Protein AF-A0A0N1M9J7-F1 (afdb_monomer)

Solvent-accessible surface area (backbone atoms only — not comparable to full-atom values): 5120 Å² total; per-residue (Å²): 127,44,72,40,69,22,83,87,56,71,46,56,10,43,72,40,79,39,69,20,83,89,39,72,47,66,16,27,26,75,53,90,91,42,64,82,38,56,15,88,85,38,69,45,66,20,36,38,83,34,70,48,27,84,89,36,72,38,67,11,41,32,79,53,55,98,68,86,72,82,72,79,76,80,80,83,82,77,88,80,81,90,127

Structure (mmCIF, N/CA/C/O backbone):
data_AF-A0A0N1M9J7-F1
#
_entry.id   AF-A0A0N1M9J7-F1
#
loop_
_atom_site.group_PDB
_atom_site.id
_atom_site.type_symbol
_atom_site.label_atom_id
_atom_site.label_alt_id
_atom_site.label_comp_id
_atom_site.label_asym_id
_atom_site.label_entity_id
_atom_site.label_seq_id
_atom_site.pdbx_PDB_ins_code
_atom_site.Cartn_x
_atom_site.Cartn_y
_atom_site.Cartn_z
_atom_site.occupancy
_atom_site.B_iso_or_equiv
_atom_site.auth_seq_id
_atom_site.auth_comp_id
_atom_site.auth_asym_id
_atom_site.auth_atom_id
_atom_site.pdbx_PDB_model_num
ATOM 1 N N . MET A 1 1 ? -22.06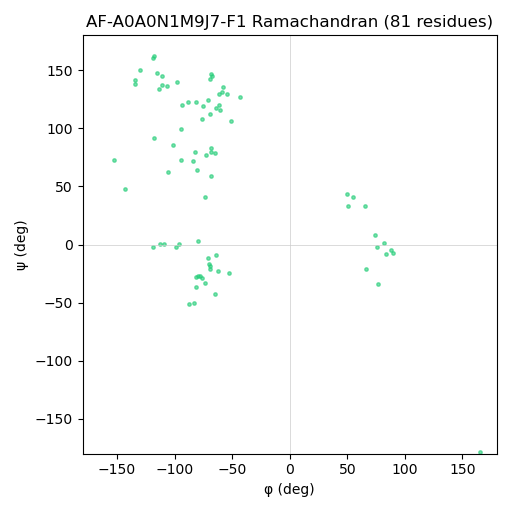1 -5.679 12.738 1.00 62.34 1 MET A N 1
ATOM 2 C CA . MET A 1 1 ? -21.306 -4.454 12.427 1.00 62.34 1 MET A CA 1
ATOM 3 C C . MET A 1 1 ? -20.718 -3.869 13.699 1.00 62.34 1 MET A C 1
ATOM 5 O O . MET A 1 1 ? -21.157 -2.833 14.199 1.00 62.34 1 MET A O 1
ATOM 9 N N . THR A 1 2 ? -19.752 -4.588 14.265 1.00 79.88 2 THR A N 1
ATOM 10 C CA . THR A 1 2 ? -18.827 -4.014 15.246 1.00 79.88 2 THR A CA 1
ATOM 11 C C . THR A 1 2 ? -17.622 -3.576 14.427 1.00 79.88 2 THR A C 1
ATOM 13 O O . THR A 1 2 ? -17.037 -4.415 13.758 1.00 79.88 2 THR A O 1
ATOM 16 N N . THR A 1 3 ? -17.260 -2.296 14.419 1.00 83.69 3 THR A N 1
ATOM 17 C CA . THR A 1 3 ? -16.063 -1.827 13.705 1.00 83.69 3 THR A CA 1
ATOM 18 C C . THR A 1 3 ? -14.898 -1.686 14.681 1.00 83.69 3 THR A C 1
ATOM 20 O O . THR A 1 3 ? -15.068 -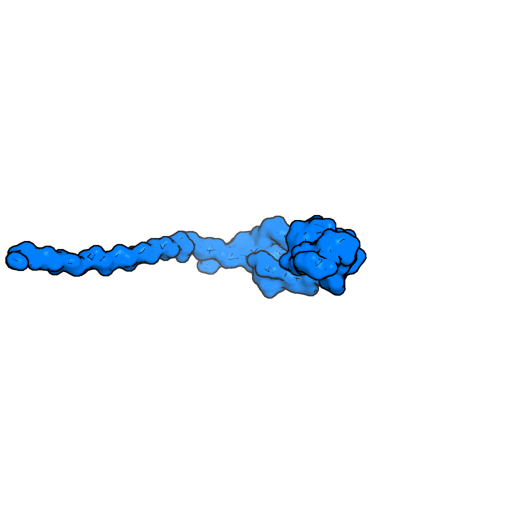1.262 15.826 1.00 83.69 3 THR A O 1
ATOM 23 N N . ALA A 1 4 ? -13.703 -2.085 14.251 1.00 88.94 4 ALA A N 1
ATOM 24 C CA . ALA A 1 4 ? -12.460 -1.892 14.985 1.00 88.94 4 ALA A CA 1
ATOM 25 C C . ALA A 1 4 ? -11.582 -0.876 14.255 1.00 88.94 4 ALA A C 1
ATOM 27 O O . ALA A 1 4 ? -11.528 -0.840 13.027 1.00 88.94 4 ALA A O 1
ATOM 28 N N . ILE A 1 5 ? -10.848 -0.061 15.015 1.00 90.44 5 ILE A N 1
ATOM 29 C CA . ILE A 1 5 ? -9.893 0.890 14.441 1.00 90.44 5 ILE A CA 1
ATOM 30 C C . ILE A 1 5 ? -8.826 0.103 13.675 1.00 90.44 5 ILE A C 1
ATOM 32 O O . ILE A 1 5 ? -8.231 -0.834 14.210 1.00 90.44 5 ILE A O 1
ATOM 36 N N . CYS A 1 6 ? -8.563 0.495 12.428 1.00 89.88 6 CYS A N 1
ATOM 37 C CA . CYS A 1 6 ? -7.547 -0.155 11.614 1.00 89.88 6 CYS A CA 1
ATOM 38 C C . CYS A 1 6 ? -6.172 -0.009 12.281 1.00 89.88 6 CYS A C 1
ATOM 40 O O . CYS A 1 6 ? -5.686 1.105 12.477 1.00 89.88 6 CYS A O 1
ATOM 42 N N . ASN A 1 7 ? -5.526 -1.132 12.607 1.00 88.69 7 ASN A N 1
ATOM 43 C CA . ASN A 1 7 ? -4.220 -1.144 13.276 1.00 88.69 7 ASN A CA 1
ATOM 44 C C . ASN A 1 7 ? -3.068 -0.670 12.379 1.00 88.69 7 ASN A C 1
ATOM 46 O O . ASN A 1 7 ? -2.010 -0.332 12.892 1.00 88.69 7 ASN A O 1
ATOM 50 N N . VAL A 1 8 ? -3.271 -0.642 11.058 1.00 86.88 8 VAL A N 1
ATOM 51 C CA . VAL A 1 8 ? -2.247 -0.239 10.083 1.00 86.88 8 VAL A CA 1
ATOM 52 C C . VAL A 1 8 ? -2.197 1.282 9.951 1.00 86.88 8 VAL A C 1
ATOM 54 O O 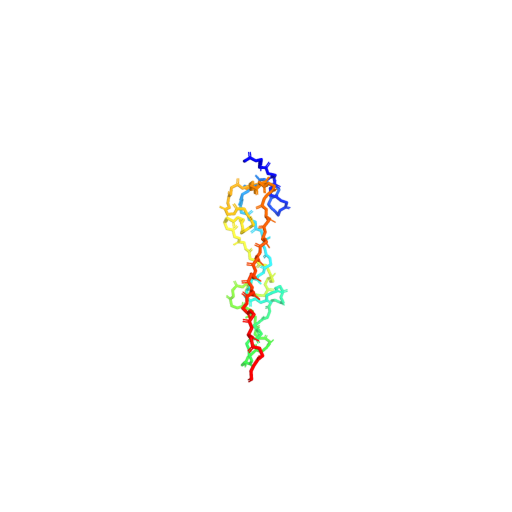. VAL A 1 8 ? -1.140 1.886 10.088 1.00 86.88 8 VAL A O 1
ATOM 57 N N . CYS A 1 9 ? -3.346 1.927 9.735 1.00 89.56 9 CYS A N 1
ATOM 58 C CA . CYS A 1 9 ? -3.416 3.387 9.627 1.00 89.56 9 CYS A CA 1
ATOM 59 C C . CYS A 1 9 ? -3.794 4.085 10.941 1.00 89.56 9 CYS A C 1
ATOM 61 O O . CYS A 1 9 ? -3.945 5.306 10.956 1.00 89.56 9 CYS A O 1
ATOM 63 N N . HIS A 1 10 ? -4.014 3.334 12.023 1.00 88.56 10 HIS A N 1
ATOM 64 C CA . HIS A 1 10 ? -4.455 3.838 13.328 1.00 88.56 10 HIS A CA 1
ATOM 65 C C . HIS A 1 10 ? -5.674 4.774 13.246 1.00 88.56 10 HIS A C 1
ATOM 67 O O . HIS A 1 10 ? -5.698 5.832 13.873 1.00 88.56 10 HIS A O 1
ATOM 73 N N . GLY A 1 11 ? -6.674 4.419 12.433 1.00 88.75 11 GLY A N 1
ATOM 74 C CA . GLY A 1 11 ? -7.883 5.239 12.274 1.00 88.75 11 GLY A CA 1
ATOM 75 C C . GLY A 1 11 ? -7.769 6.413 11.302 1.00 88.75 11 GLY A C 1
ATOM 76 O O . GLY A 1 11 ? -8.733 7.152 11.150 1.00 88.75 11 GLY A O 1
ATOM 77 N N . ARG A 1 12 ? -6.621 6.612 10.638 1.00 89.31 12 ARG A N 1
ATOM 78 C CA . ARG A 1 12 ? -6.461 7.714 9.672 1.00 89.31 12 ARG A CA 1
ATOM 79 C C . ARG A 1 12 ? -7.195 7.499 8.352 1.00 89.31 12 ARG A C 1
ATOM 81 O O . ARG A 1 12 ? -7.580 8.478 7.730 1.00 89.31 12 ARG A O 1
ATOM 88 N N . GLY A 1 13 ? -7.314 6.256 7.888 1.00 86.12 13 GLY A N 1
ATOM 89 C CA . GLY A 1 13 ? -7.793 5.943 6.537 1.00 86.12 13 GLY A CA 1
ATOM 90 C C . GLY A 1 13 ? -6.742 6.184 5.447 1.00 86.12 13 GLY A C 1
ATOM 91 O O . GLY A 1 13 ? -6.640 5.375 4.538 1.00 86.12 13 GLY A O 1
ATOM 92 N N . GLY A 1 14 ? -5.877 7.190 5.596 1.00 85.75 14 GLY A N 1
ATOM 93 C CA . GLY A 1 14 ? -4.778 7.516 4.678 1.00 85.75 14 GLY A CA 1
ATOM 94 C C . GLY A 1 14 ? -4.221 8.928 4.937 1.00 85.75 14 GLY A C 1
ATOM 95 O O . GLY A 1 14 ? -4.700 9.588 5.867 1.00 85.75 14 GLY A O 1
ATOM 96 N N . PRO A 1 15 ? -3.225 9.426 4.174 1.00 88.31 15 PRO A N 1
ATOM 97 C CA . PRO A 1 15 ? -2.224 8.678 3.409 1.00 88.31 15 PRO A CA 1
ATOM 98 C C . PRO A 1 15 ? -1.273 7.926 4.350 1.00 88.31 15 PRO A C 1
ATOM 100 O O . PRO A 1 15 ? -0.961 8.401 5.450 1.00 88.31 15 PRO A O 1
ATOM 103 N N . ILE A 1 16 ? -0.835 6.738 3.939 1.00 88.75 16 ILE A N 1
ATOM 104 C CA . ILE A 1 16 ? 0.104 5.923 4.717 1.00 88.75 16 ILE A CA 1
ATOM 105 C C . ILE A 1 16 ? 1.273 5.453 3.860 1.00 88.75 16 ILE A C 1
ATOM 107 O O . ILE A 1 16 ? 1.137 5.232 2.661 1.00 88.75 16 ILE A O 1
ATOM 111 N N . GLU A 1 17 ? 2.415 5.269 4.508 1.00 90.81 17 GLU A N 1
ATOM 112 C CA . GLU A 1 17 ? 3.572 4.623 3.907 1.00 90.81 17 GLU A CA 1
ATOM 113 C C . GLU A 1 17 ? 3.466 3.114 4.147 1.00 90.81 17 GLU A C 1
ATOM 115 O O . GLU A 1 17 ? 3.333 2.667 5.291 1.00 90.81 17 GLU A O 1
ATOM 120 N N . ILE A 1 18 ? 3.472 2.336 3.068 1.00 89.06 18 ILE A N 1
ATOM 121 C CA . ILE A 1 18 ? 3.456 0.872 3.118 1.00 89.06 18 ILE A CA 1
ATOM 122 C C . ILE A 1 18 ? 4.709 0.307 2.464 1.00 89.06 18 ILE A C 1
ATOM 124 O O . ILE A 1 18 ? 5.357 0.964 1.651 1.00 89.06 18 ILE A O 1
ATOM 128 N N . GLU A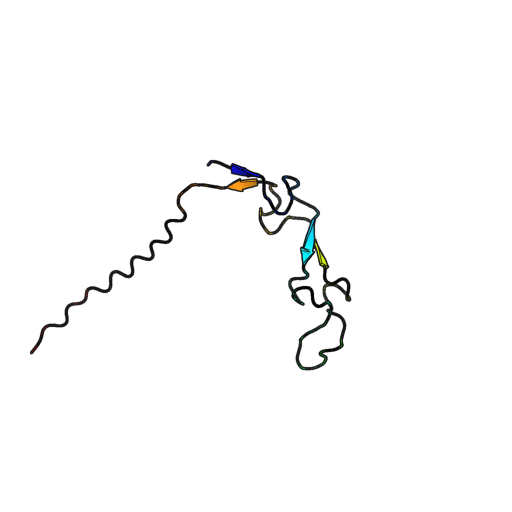 1 19 ? 5.029 -0.941 2.789 1.00 92.12 19 GLU A N 1
ATOM 129 C CA . GLU A 1 19 ? 6.062 -1.685 2.076 1.00 92.12 19 GLU A CA 1
ATOM 130 C C . GLU A 1 19 ? 5.722 -1.769 0.583 1.00 92.12 19 GLU A C 1
ATOM 132 O O . GLU A 1 19 ? 4.571 -2.011 0.211 1.00 92.12 19 GLU A O 1
ATOM 137 N N . CYS A 1 20 ? 6.718 -1.544 -0.278 1.00 92.19 20 CYS A N 1
ATOM 138 C CA . CYS A 1 20 ? 6.520 -1.582 -1.718 1.00 92.19 20 CYS A CA 1
ATOM 139 C C . CYS A 1 20 ? 6.041 -2.985 -2.132 1.00 92.19 20 CYS A C 1
ATOM 141 O O . CYS A 1 20 ? 6.810 -3.942 -2.000 1.00 92.19 20 CYS A O 1
ATOM 143 N N . PRO A 1 21 ? 4.816 -3.123 -2.674 1.00 87.75 21 PRO A N 1
ATOM 144 C CA . PRO A 1 21 ? 4.241 -4.430 -2.996 1.00 87.75 21 PRO A CA 1
ATOM 145 C C . PRO A 1 21 ? 4.958 -5.117 -4.163 1.00 87.75 21 PRO A C 1
ATOM 147 O O . PRO A 1 21 ? 4.876 -6.330 -4.315 1.00 87.75 21 PRO A O 1
ATOM 150 N N . ASP A 1 22 ? 5.663 -4.333 -4.977 1.00 87.44 22 ASP A N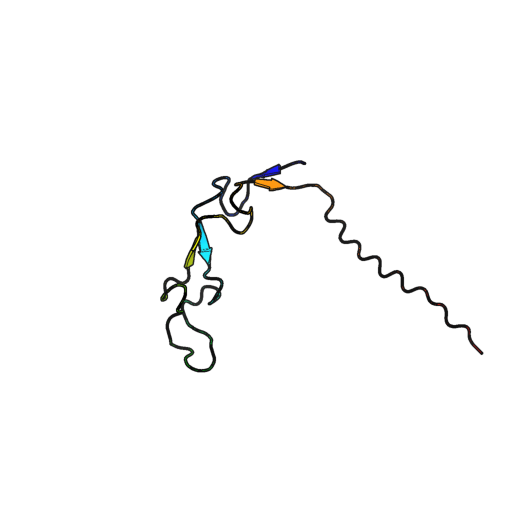 1
ATOM 151 C CA . ASP A 1 22 ? 6.324 -4.779 -6.200 1.00 87.44 22 ASP A CA 1
ATOM 152 C C . ASP A 1 22 ? 7.679 -5.444 -5.905 1.00 87.44 22 ASP A C 1
ATOM 154 O O . ASP A 1 22 ? 8.047 -6.435 -6.527 1.00 87.44 22 ASP A O 1
ATOM 158 N N . CYS A 1 23 ? 8.407 -4.935 -4.903 1.00 90.62 23 CYS A N 1
ATOM 159 C CA . CYS A 1 23 ? 9.705 -5.479 -4.494 1.00 90.62 23 CYS A CA 1
ATOM 160 C C . CYS A 1 23 ? 9.708 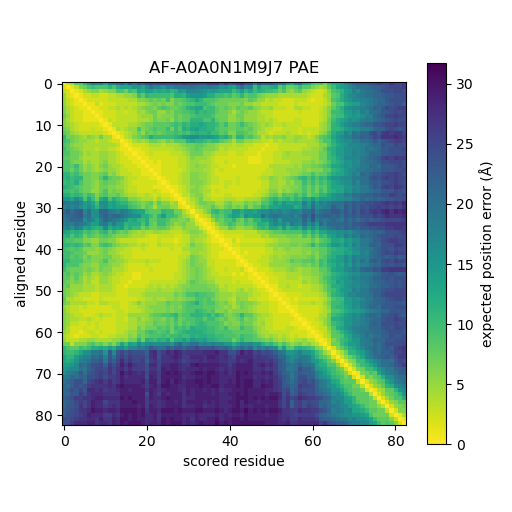-6.126 -3.101 1.00 90.62 23 CYS A C 1
ATOM 162 O O . CYS A 1 23 ? 10.767 -6.571 -2.653 1.00 90.62 23 CYS A O 1
ATOM 164 N N . GLY A 1 24 ? 8.569 -6.154 -2.398 1.00 87.88 24 GLY A N 1
ATOM 165 C CA . GLY A 1 24 ? 8.446 -6.695 -1.038 1.00 87.88 24 GLY A CA 1
ATOM 166 C C . GLY A 1 24 ? 9.422 -6.053 -0.052 1.00 87.88 24 GLY A C 1
ATOM 167 O O . GLY A 1 24 ? 10.105 -6.755 0.688 1.00 87.88 24 GLY A O 1
ATOM 168 N N . GLY A 1 25 ? 9.614 -4.734 -0.146 1.00 89.62 25 GLY A N 1
ATOM 169 C CA . GLY A 1 25 ? 10.517 -4.004 0.750 1.00 89.62 25 GLY A CA 1
ATOM 170 C C . GLY A 1 25 ? 12.010 -4.206 0.484 1.00 89.62 25 GLY A C 1
ATOM 171 O O . GLY A 1 25 ? 12.838 -3.741 1.260 1.00 89.62 25 GLY A O 1
ATOM 172 N N . THR A 1 26 ? 12.397 -4.869 -0.610 1.00 89.31 26 THR A N 1
ATOM 173 C CA . THR A 1 26 ? 13.823 -5.035 -0.943 1.00 89.31 26 THR A CA 1
ATOM 174 C C . THR A 1 26 ? 14.434 -3.780 -1.563 1.00 89.31 26 THR A C 1
ATOM 176 O O . THR A 1 26 ? 15.634 -3.558 -1.434 1.00 89.31 26 THR A O 1
ATOM 179 N N . GLY A 1 27 ? 13.627 -2.954 -2.235 1.00 88.88 27 GLY A N 1
ATOM 180 C CA . GLY A 1 27 ? 14.090 -1.799 -3.010 1.00 88.88 27 GLY A CA 1
ATOM 181 C C . GLY A 1 27 ? 14.724 -2.163 -4.360 1.00 88.88 27 GLY A C 1
ATOM 182 O O . GLY A 1 27 ? 15.076 -1.264 -5.127 1.00 88.88 27 GLY A O 1
ATOM 183 N N . TYR A 1 28 ? 14.828 -3.454 -4.684 1.00 88.25 28 TYR A N 1
ATOM 184 C CA . TYR A 1 28 ? 15.435 -3.953 -5.916 1.00 88.25 28 TYR A CA 1
ATOM 185 C C . TYR A 1 28 ? 14.401 -4.654 -6.788 1.00 88.25 28 TYR A C 1
ATOM 187 O O . TYR A 1 28 ? 13.454 -5.263 -6.295 1.00 88.25 28 TYR A O 1
ATOM 195 N N . ASP A 1 29 ? 14.591 -4.559 -8.095 1.00 85.50 29 ASP A N 1
ATOM 196 C CA . ASP A 1 29 ? 13.810 -5.317 -9.054 1.00 85.50 29 ASP A CA 1
ATOM 197 C C . ASP A 1 29 ? 14.310 -6.766 -9.047 1.00 85.50 29 ASP A C 1
ATOM 199 O O . ASP A 1 29 ? 15.433 -7.053 -9.464 1.00 85.50 29 ASP A O 1
ATOM 203 N N . LEU A 1 30 ? 13.503 -7.672 -8.492 1.00 75.38 30 LEU A N 1
ATOM 204 C CA . LEU A 1 30 ? 13.825 -9.098 -8.421 1.00 75.38 30 LEU A CA 1
ATOM 205 C C . LEU A 1 30 ? 13.549 -9.823 -9.747 1.00 75.38 30 LEU A C 1
ATOM 207 O O . LEU A 1 30 ? 13.727 -11.042 -9.809 1.00 75.38 30 LEU A O 1
ATOM 211 N N . ALA A 1 31 ? 13.126 -9.115 -10.803 1.00 76.75 31 ALA A N 1
ATOM 212 C CA . ALA A 1 31 ? 13.028 -9.708 -12.125 1.00 76.75 31 ALA A CA 1
ATOM 213 C C . ALA A 1 31 ? 14.401 -10.237 -12.566 1.00 76.75 31 ALA A C 1
ATOM 215 O O . ALA A 1 31 ? 15.425 -9.548 -12.498 1.00 76.75 31 ALA A O 1
ATOM 216 N N . ASP A 1 32 ? 14.392 -11.482 -13.047 1.00 63.72 32 ASP A N 1
ATOM 217 C CA . ASP A 1 32 ? 15.567 -12.312 -13.357 1.00 63.72 32 ASP A CA 1
ATOM 218 C C . ASP A 1 32 ? 16.587 -11.612 -14.282 1.00 63.72 32 ASP A C 1
ATOM 220 O O . ASP A 1 32 ? 17.786 -11.882 -14.245 1.00 63.72 32 ASP A O 1
ATOM 224 N N . GLU A 1 33 ? 16.131 -10.638 -15.073 1.00 70.06 33 GLU A N 1
ATOM 225 C CA . GLU A 1 33 ? 16.948 -9.927 -16.051 1.00 70.06 33 GLU A CA 1
ATOM 226 C C . GLU A 1 33 ? 17.893 -8.882 -15.428 1.00 70.06 33 GLU A C 1
ATOM 228 O O . GLU A 1 33 ? 18.954 -8.616 -16.004 1.00 70.06 33 GLU A O 1
ATOM 233 N N . LYS A 1 34 ? 17.550 -8.278 -14.273 1.00 71.31 34 LYS A N 1
ATOM 234 C CA . LYS A 1 34 ? 18.373 -7.253 -13.591 1.00 71.31 34 LYS A CA 1
ATOM 235 C C . LYS A 1 34 ? 18.150 -7.222 -12.067 1.00 71.31 34 LYS A C 1
ATOM 237 O O . LYS A 1 34 ? 17.681 -6.210 -11.554 1.00 71.31 34 LYS A O 1
ATOM 242 N N . PRO A 1 35 ? 18.651 -8.219 -11.318 1.00 70.44 35 PRO A N 1
ATOM 243 C CA . PRO A 1 35 ? 18.457 -8.332 -9.863 1.00 70.44 35 PRO A CA 1
ATOM 244 C C . PRO A 1 35 ? 19.080 -7.200 -9.020 1.00 70.44 35 PRO A C 1
ATOM 246 O O . PRO A 1 35 ? 18.883 -7.137 -7.811 1.00 70.44 35 PRO A O 1
ATOM 249 N N . TYR A 1 36 ? 19.880 -6.324 -9.636 1.00 78.81 36 TYR A N 1
ATOM 250 C CA . TYR A 1 36 ? 20.490 -5.154 -8.990 1.00 78.81 36 TYR A CA 1
ATOM 251 C C . TYR A 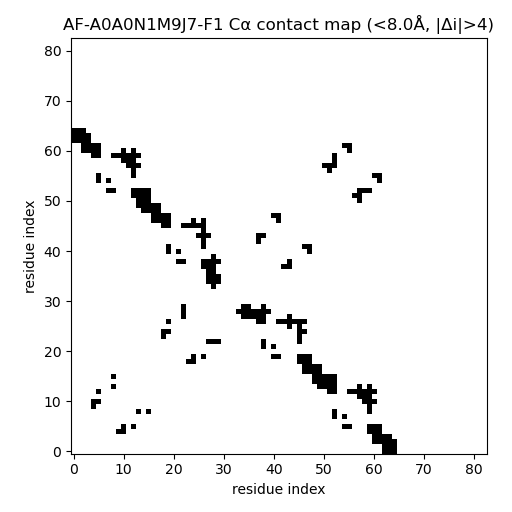1 36 ? 19.885 -3.829 -9.462 1.00 78.81 36 TYR A C 1
ATOM 253 O O . TYR A 1 36 ? 20.358 -2.763 -9.064 1.00 78.81 36 TYR A O 1
ATOM 261 N N . ALA A 1 37 ? 18.900 -3.869 -10.364 1.00 86.00 37 ALA A N 1
ATOM 262 C CA . ALA A 1 37 ? 18.167 -2.669 -10.726 1.00 86.00 37 ALA A CA 1
ATOM 263 C C . ALA A 1 37 ? 17.329 -2.220 -9.528 1.00 86.00 37 ALA A C 1
ATOM 265 O O . ALA A 1 37 ? 16.874 -3.033 -8.729 1.00 86.00 37 ALA A O 1
ATOM 266 N N . GLN A 1 38 ? 17.154 -0.911 -9.386 1.00 89.69 38 GLN A N 1
ATOM 267 C CA . GLN A 1 38 ? 16.220 -0.376 -8.402 1.00 89.69 38 GLN A CA 1
ATOM 268 C C . GLN A 1 38 ? 14.799 -0.704 -8.849 1.00 89.69 38 GLN A C 1
ATOM 270 O O . GLN A 1 38 ? 14.507 -0.642 -10.044 1.00 89.69 38 GLN A O 1
ATOM 275 N N . CYS A 1 39 ? 13.933 -1.023 -7.890 1.00 91.38 39 CYS A N 1
ATOM 276 C CA . CYS A 1 39 ? 12.520 -1.256 -8.164 1.00 91.38 39 CYS A CA 1
ATOM 277 C C . CYS A 1 39 ? 11.920 -0.042 -8.891 1.00 91.38 39 CYS A C 1
ATOM 279 O O . CYS A 1 39 ? 12.075 1.091 -8.439 1.00 91.38 39 CYS A O 1
ATOM 281 N N . HIS A 1 40 ? 11.222 -0.267 -10.005 1.00 88.38 40 HIS A N 1
ATOM 282 C CA . HIS A 1 40 ? 10.622 0.810 -10.799 1.00 88.38 40 HIS A CA 1
ATOM 283 C C . HIS A 1 40 ? 9.450 1.513 -10.100 1.00 88.38 40 HIS A C 1
ATOM 285 O O . HIS A 1 40 ? 9.090 2.627 -10.476 1.00 88.38 40 HIS A O 1
ATOM 291 N N . THR A 1 41 ? 8.873 0.869 -9.087 1.00 89.19 41 THR A N 1
ATOM 292 C CA . THR A 1 41 ? 7.716 1.371 -8.346 1.00 89.19 41 THR A CA 1
ATOM 293 C C . THR A 1 41 ? 8.141 2.265 -7.181 1.00 89.19 41 THR A C 1
ATOM 295 O O . THR A 1 41 ? 7.666 3.392 -7.071 1.00 89.19 41 THR A O 1
ATOM 298 N N . CYS A 1 42 ? 9.067 1.801 -6.333 1.00 92.50 42 CYS A N 1
ATOM 299 C CA . CYS A 1 42 ? 9.559 2.581 -5.189 1.00 92.50 42 CYS 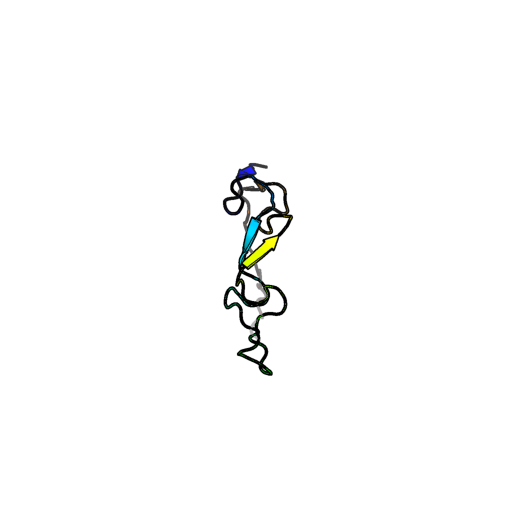A CA 1
ATOM 300 C C . CYS A 1 42 ? 10.898 3.285 -5.438 1.00 92.50 42 CYS A C 1
ATOM 302 O O . CYS A 1 42 ? 11.405 3.932 -4.536 1.00 92.50 42 CYS A O 1
ATOM 304 N N . TYR A 1 43 ? 11.530 3.116 -6.602 1.00 89.94 43 TYR A N 1
ATOM 305 C CA . TYR A 1 43 ? 12.828 3.725 -6.937 1.00 89.94 43 TYR A CA 1
ATOM 306 C C . TYR A 1 43 ? 13.923 3.512 -5.871 1.00 89.94 43 TYR A C 1
ATOM 308 O O . TYR A 1 43 ? 14.777 4.367 -5.664 1.00 89.94 43 TYR A O 1
ATOM 316 N N . GLY A 1 44 ? 13.904 2.366 -5.180 1.00 89.38 44 GLY A N 1
ATOM 317 C CA . GLY A 1 44 ? 14.855 2.051 -4.105 1.00 89.38 44 GLY A CA 1
ATOM 318 C C . GLY A 1 44 ? 14.467 2.510 -2.690 1.00 89.38 44 GLY A C 1
ATOM 319 O O . GLY A 1 44 ? 15.147 2.116 -1.742 1.00 89.38 44 GLY A O 1
ATOM 320 N N . ASP A 1 45 ? 13.362 3.239 -2.506 1.00 92.88 45 ASP A N 1
ATOM 321 C CA . ASP A 1 45 ? 12.900 3.672 -1.172 1.00 92.88 45 ASP A CA 1
ATOM 322 C C . ASP A 1 45 ? 12.352 2.528 -0.307 1.00 92.88 45 ASP A C 1
ATOM 324 O O . ASP A 1 45 ? 12.186 2.690 0.895 1.00 92.88 45 ASP A O 1
ATOM 328 N N . GLN A 1 46 ? 12.117 1.347 -0.891 1.00 93.31 46 GLN A N 1
ATOM 329 C CA . GLN A 1 46 ? 11.543 0.148 -0.251 1.00 93.31 46 GLN A CA 1
ATOM 330 C C . GLN A 1 46 ? 10.084 0.311 0.198 1.00 93.31 46 GLN A C 1
ATOM 332 O O . GLN A 1 46 ? 9.368 -0.685 0.303 1.00 93.31 46 GLN A O 1
ATOM 337 N N . THR A 1 47 ? 9.614 1.539 0.382 1.00 93.19 47 THR A N 1
ATOM 338 C CA . THR A 1 47 ? 8.236 1.878 0.717 1.00 93.19 47 THR A CA 1
ATOM 339 C C . THR A 1 47 ? 7.587 2.738 -0.366 1.00 93.19 47 THR A C 1
ATOM 341 O O . THR A 1 47 ? 8.250 3.274 -1.256 1.00 93.19 47 THR A O 1
ATOM 344 N N . VAL A 1 48 ? 6.256 2.792 -0.348 1.00 91.88 48 VAL A N 1
ATOM 345 C CA . VAL A 1 48 ? 5.444 3.637 -1.229 1.00 91.88 48 VAL A CA 1
ATOM 346 C C . VAL A 1 48 ? 4.365 4.339 -0.415 1.00 91.88 48 VAL A C 1
ATOM 348 O O . VAL A 1 48 ? 3.769 3.751 0.491 1.00 91.88 48 VAL A O 1
ATOM 351 N N . GLU A 1 49 ? 4.097 5.596 -0.751 1.00 91.38 49 GLU A N 1
ATOM 352 C CA . GLU A 1 49 ? 2.972 6.337 -0.189 1.00 91.38 49 GLU A CA 1
ATOM 353 C C . GLU A 1 49 ? 1.694 5.953 -0.935 1.00 91.38 49 GLU A C 1
ATOM 355 O O . GLU A 1 49 ? 1.601 6.096 -2.156 1.00 91.38 49 GLU A O 1
ATOM 360 N N . VAL A 1 50 ? 0.702 5.462 -0.196 1.00 89.50 50 VAL A N 1
ATOM 361 C CA . VAL A 1 50 ? -0.634 5.184 -0.724 1.00 89.50 50 VAL A CA 1
ATOM 362 C C . VAL A 1 50 ? -1.635 6.167 -0.139 1.00 89.50 50 VAL A C 1
ATOM 364 O O . VAL A 1 50 ? -1.609 6.474 1.056 1.00 89.50 50 VAL A O 1
ATOM 367 N N . GLU A 1 51 ? -2.520 6.664 -1.002 1.00 89.94 51 GLU A N 1
ATOM 368 C CA . GLU A 1 51 ? -3.573 7.606 -0.615 1.00 89.94 51 GLU A CA 1
ATOM 369 C C . GLU A 1 51 ? -4.560 6.952 0.350 1.00 89.94 51 GLU A C 1
ATOM 371 O O . GLU A 1 51 ? -4.899 7.542 1.372 1.00 89.94 51 GLU A O 1
ATOM 376 N N . ASP A 1 52 ? -4.929 5.702 0.068 1.00 92.38 52 ASP A N 1
ATOM 377 C CA . ASP A 1 52 ? -5.853 4.913 0.868 1.00 92.38 52 ASP A CA 1
ATOM 378 C C . ASP A 1 52 ? -5.137 3.729 1.518 1.00 92.38 52 ASP A C 1
ATOM 380 O O . ASP A 1 52 ? -4.393 2.977 0.882 1.00 92.38 52 ASP A O 1
ATOM 384 N N . CYS A 1 53 ? -5.393 3.520 2.807 1.00 90.19 53 CYS A N 1
ATOM 385 C CA . CYS A 1 53 ? -4.870 2.372 3.527 1.00 90.19 53 CYS A CA 1
ATOM 386 C C . CYS A 1 53 ? -5.443 1.074 2.949 1.00 90.19 53 CYS A C 1
ATOM 388 O O . CYS A 1 53 ? -6.640 0.815 3.059 1.00 90.19 53 CYS A O 1
ATOM 390 N N . THR A 1 54 ? -4.574 0.214 2.420 1.00 86.50 54 THR A N 1
ATOM 391 C CA . THR A 1 54 ? -4.939 -1.071 1.797 1.00 86.50 54 THR A CA 1
ATOM 392 C C . THR A 1 54 ? -5.612 -2.056 2.755 1.00 86.50 54 THR A C 1
ATOM 394 O O . THR A 1 54 ? -6.351 -2.927 2.311 1.00 86.50 54 THR A O 1
ATOM 397 N N . ALA A 1 55 ? -5.402 -1.906 4.067 1.00 85.19 55 ALA A N 1
ATOM 398 C CA . ALA A 1 55 ? -5.992 -2.779 5.081 1.00 85.19 55 ALA A CA 1
ATOM 399 C C . ALA A 1 55 ? -7.447 -2.427 5.439 1.00 85.19 55 ALA A C 1
ATOM 401 O O . ALA A 1 55 ? -8.193 -3.304 5.856 1.00 85.19 55 ALA A O 1
ATOM 402 N N . CYS A 1 56 ? -7.853 -1.159 5.311 1.00 90.75 56 CYS A N 1
ATOM 403 C CA . CYS A 1 56 ? -9.232 -0.721 5.587 1.00 90.75 56 CYS A CA 1
ATOM 404 C C . CYS A 1 56 ? -9.943 -0.117 4.368 1.00 90.75 56 CYS A C 1
ATOM 406 O O . CYS A 1 56 ? -11.106 0.255 4.458 1.00 90.75 56 CYS A O 1
ATOM 408 N N . GLY A 1 57 ? -9.262 -0.004 3.226 1.00 87.31 57 GLY A N 1
ATOM 409 C CA . GLY A 1 57 ? -9.803 0.615 2.017 1.00 87.31 57 GLY A CA 1
ATOM 410 C C . GLY A 1 57 ? -10.080 2.112 2.167 1.00 87.31 57 GLY A C 1
ATOM 411 O O . GLY A 1 57 ? -11.053 2.600 1.604 1.00 87.31 57 GLY A O 1
ATOM 412 N N . GLY A 1 58 ? -9.284 2.833 2.963 1.00 89.38 58 GLY A N 1
ATOM 413 C CA . GLY A 1 58 ? -9.445 4.285 3.135 1.00 89.38 58 GLY A CA 1
ATOM 414 C C . GLY A 1 58 ? -10.389 4.720 4.263 1.00 89.38 58 GLY A C 1
ATOM 415 O O . GLY A 1 58 ? -10.452 5.900 4.595 1.00 89.38 58 GLY A O 1
ATOM 416 N N . THR A 1 59 ? -11.108 3.796 4.906 1.00 90.88 59 THR A N 1
ATOM 417 C CA . THR A 1 59 ? -12.136 4.139 5.911 1.00 90.88 59 THR A CA 1
ATOM 418 C C . THR A 1 59 ? -11.563 4.481 7.289 1.00 90.88 59 THR A C 1
ATOM 420 O O . THR A 1 59 ? -12.190 5.204 8.056 1.00 90.88 59 THR A O 1
ATOM 423 N N . GLY A 1 60 ? -10.386 3.947 7.628 1.00 89.44 60 GLY A N 1
ATOM 424 C CA . GLY A 1 60 ? -9.800 4.024 8.970 1.00 89.44 60 GLY A CA 1
ATOM 425 C C . GLY A 1 60 ? -10.310 2.953 9.943 1.00 89.44 60 GLY A C 1
ATOM 426 O O . GLY A 1 60 ? -9.733 2.773 11.018 1.00 89.44 60 GLY A O 1
ATOM 427 N N . GLU A 1 61 ? -11.324 2.185 9.560 1.00 91.81 61 GLU A N 1
ATOM 428 C CA . GLU A 1 61 ? -11.997 1.195 10.401 1.00 91.81 61 GLU A CA 1
ATOM 429 C C . GLU A 1 61 ? -12.192 -0.111 9.622 1.00 91.81 61 GLU A C 1
ATOM 431 O O . GLU A 1 61 ? -12.537 -0.098 8.443 1.00 91.81 61 GLU A O 1
ATOM 436 N N . VAL A 1 62 ? -11.960 -1.248 10.272 1.00 89.44 62 VAL A N 1
ATOM 437 C CA . VAL A 1 62 ? -12.209 -2.582 9.713 1.00 89.44 62 VAL A CA 1
ATOM 438 C C . VAL A 1 62 ? -13.440 -3.179 10.384 1.00 89.44 62 VAL A C 1
ATOM 440 O O . VAL A 1 62 ? -13.605 -3.049 11.599 1.00 89.44 62 VAL A O 1
ATOM 443 N N . ASP A 1 63 ? -14.324 -3.806 9.610 1.00 86.50 63 ASP A N 1
ATOM 444 C CA . ASP A 1 63 ? -15.498 -4.467 10.180 1.00 86.50 63 ASP A CA 1
ATOM 445 C C . ASP A 1 63 ? -15.053 -5.779 10.841 1.00 86.50 63 ASP A C 1
ATOM 447 O O . ASP A 1 63 ? -14.453 -6.643 10.206 1.00 86.50 63 ASP A O 1
ATOM 451 N N . VAL A 1 64 ? -15.282 -5.884 12.148 1.00 74.94 64 VAL A N 1
ATOM 452 C CA . VAL A 1 64 ? -15.060 -7.088 12.951 1.00 74.94 64 VAL A CA 1
ATOM 453 C C . VAL A 1 64 ? -16.418 -7.702 13.260 1.00 74.94 64 VAL A C 1
ATOM 455 O O . VAL A 1 64 ? -16.849 -7.784 14.412 1.00 74.94 64 VAL A O 1
ATOM 458 N N . ASP A 1 65 ? -17.137 -8.117 12.221 1.00 68.31 65 ASP A N 1
ATOM 459 C CA . ASP A 1 65 ? -18.214 -9.077 12.413 1.00 68.31 65 ASP A CA 1
ATOM 460 C C . ASP A 1 65 ? -17.585 -10.442 12.748 1.00 68.31 65 ASP A C 1
ATOM 462 O O . ASP A 1 65 ? -16.685 -10.936 12.071 1.00 68.31 65 ASP A O 1
ATOM 466 N N . ALA A 1 66 ? -18.003 -11.007 13.882 1.00 56.19 66 ALA A N 1
ATOM 467 C CA . ALA A 1 66 ? -17.435 -12.192 14.524 1.00 56.19 66 ALA A CA 1
ATOM 468 C C . ALA A 1 66 ? -17.785 -13.510 13.798 1.00 56.19 66 ALA A C 1
ATOM 470 O O . ALA A 1 66 ? -18.108 -14.500 14.450 1.00 56.19 66 ALA A O 1
ATOM 471 N N . ASP A 1 67 ? -17.748 -13.507 12.466 1.00 55.97 67 ASP A N 1
ATOM 472 C CA . ASP A 1 67 ? -18.218 -14.593 11.606 1.00 55.97 67 ASP A CA 1
ATOM 473 C C . ASP A 1 67 ? -17.313 -14.760 10.368 1.00 55.97 67 ASP A C 1
ATOM 475 O O . ASP A 1 67 ? -17.784 -14.885 9.247 1.00 55.97 67 ASP A O 1
ATOM 479 N N . ASP A 1 68 ? -15.986 -14.794 10.546 1.00 57.34 68 A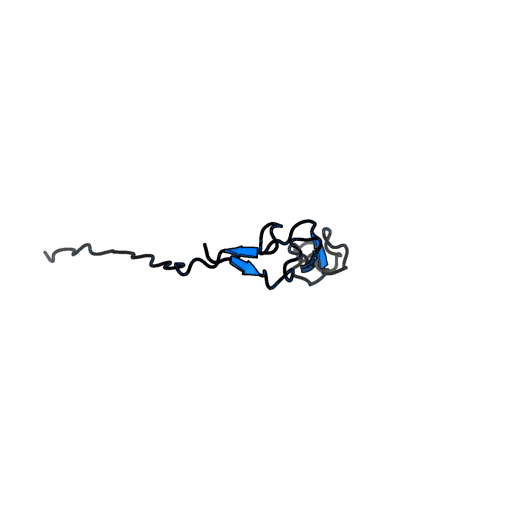SP A N 1
ATOM 480 C CA . ASP A 1 68 ? -15.143 -15.570 9.616 1.00 57.34 68 ASP A CA 1
ATOM 481 C C . ASP A 1 68 ? -15.214 -17.043 10.042 1.00 57.34 68 ASP A C 1
ATOM 483 O O . ASP A 1 68 ? -14.262 -17.642 10.539 1.00 57.34 68 ASP A O 1
ATOM 487 N N . ASN A 1 69 ? -16.413 -17.617 9.940 1.00 54.16 69 ASN A N 1
ATOM 488 C CA . ASN A 1 69 ? -16.583 -19.058 9.896 1.00 54.16 69 ASN A CA 1
ATOM 489 C C . ASN A 1 69 ? -16.381 -19.468 8.435 1.00 54.16 69 ASN A C 1
ATOM 491 O O . ASN A 1 69 ? -17.323 -19.814 7.729 1.00 54.16 69 ASN A O 1
ATOM 495 N N . SER A 1 70 ? -15.132 -19.408 7.971 1.00 58.22 70 SER A N 1
ATOM 496 C CA . SER A 1 70 ? -14.689 -20.091 6.757 1.00 58.22 70 SER A CA 1
ATOM 497 C C . SER A 1 70 ? -14.698 -21.613 7.003 1.00 58.22 70 SER A C 1
ATOM 499 O O . SER A 1 70 ? -13.681 -22.296 6.931 1.00 58.22 70 SER A O 1
ATOM 501 N N . ASN A 1 71 ? -15.869 -22.154 7.354 1.00 56.06 71 ASN A N 1
ATOM 502 C CA . ASN A 1 71 ? -16.161 -23.578 7.386 1.00 56.06 71 ASN A CA 1
ATOM 503 C C . ASN A 1 71 ? -16.503 -23.968 5.948 1.00 56.06 71 ASN A C 1
ATOM 505 O O . ASN A 1 71 ? -17.663 -24.023 5.542 1.00 56.06 71 ASN A O 1
ATOM 509 N N . ASP A 1 72 ? -15.447 -24.136 5.155 1.00 57.28 72 ASP A N 1
ATOM 510 C CA . ASP A 1 72 ? -15.491 -24.878 3.901 1.00 57.28 72 ASP A CA 1
ATOM 511 C C . ASP A 1 72 ? -15.807 -26.343 4.254 1.00 57.28 72 ASP A C 1
ATOM 513 O O . ASP A 1 72 ? -14.919 -27.181 4.403 1.00 57.28 72 ASP A O 1
ATOM 517 N N . GLU A 1 73 ? -17.088 -26.626 4.517 1.00 57.28 73 GLU A N 1
ATOM 518 C CA . GLU A 1 73 ? -17.619 -27.988 4.630 1.00 57.28 73 GLU A CA 1
ATOM 519 C C . GLU A 1 73 ? -17.566 -28.597 3.229 1.00 57.28 73 GLU A C 1
ATOM 521 O O . GLU A 1 73 ? -18.537 -28.579 2.470 1.00 57.28 73 GLU A O 1
ATOM 526 N N . SER A 1 74 ? -16.394 -29.106 2.862 1.00 59.91 74 SER A N 1
ATOM 527 C CA . SER A 1 74 ? -16.263 -30.085 1.792 1.00 59.91 74 SER A CA 1
ATOM 528 C C . SER A 1 74 ? -16.910 -31.397 2.270 1.00 59.91 74 SER A C 1
ATOM 530 O O . SER A 1 74 ? -16.245 -32.301 2.776 1.00 59.91 74 SER A O 1
ATOM 532 N N . ASP A 1 75 ? -18.242 -31.457 2.191 1.00 60.81 75 ASP A N 1
ATOM 533 C CA . ASP A 1 75 ? -19.066 -32.659 2.368 1.00 60.81 75 ASP A CA 1
ATOM 534 C C . ASP A 1 75 ? -18.893 -33.577 1.139 1.00 60.81 75 ASP A C 1
ATOM 536 O O . ASP A 1 75 ? -19.743 -33.643 0.252 1.00 60.81 75 ASP A O 1
ATOM 540 N N . ASP A 1 76 ? -17.767 -34.290 1.062 1.00 63.38 76 ASP A N 1
ATOM 541 C CA . ASP A 1 76 ? -17.565 -35.382 0.101 1.00 63.38 76 ASP A CA 1
ATOM 542 C C . ASP A 1 76 ? -17.929 -36.728 0.758 1.00 63.38 76 ASP A C 1
ATOM 544 O O . ASP A 1 76 ? -17.070 -37.546 1.101 1.00 63.38 76 ASP A O 1
ATOM 548 N N . LEU A 1 77 ? -19.230 -36.957 0.960 1.00 69.06 77 LEU A N 1
ATOM 549 C CA . LEU A 1 77 ? -19.789 -38.282 1.244 1.00 69.06 77 LEU A CA 1
ATOM 550 C C . LEU A 1 77 ? -20.416 -38.863 -0.027 1.00 69.06 77 LEU A C 1
ATOM 552 O O . LEU A 1 77 ? -21.628 -38.789 -0.210 1.00 69.06 77 LEU A O 1
ATOM 556 N N . ASP A 1 78 ? -19.603 -39.514 -0.857 1.00 62.34 78 ASP A N 1
ATOM 557 C CA . ASP A 1 78 ? -20.095 -40.491 -1.831 1.00 62.34 78 ASP A CA 1
ATOM 558 C C . ASP A 1 78 ? -19.496 -41.868 -1.514 1.00 62.34 78 ASP A C 1
ATOM 560 O O . ASP A 1 78 ? -18.394 -42.242 -1.920 1.00 62.34 78 ASP A O 1
ATOM 564 N N . ASP A 1 79 ? -20.269 -42.595 -0.712 1.00 66.19 79 ASP A N 1
ATOM 565 C CA . ASP A 1 79 ? -20.209 -44.031 -0.466 1.00 66.19 79 ASP A CA 1
ATOM 566 C C . ASP A 1 79 ? -20.214 -44.786 -1.809 1.00 66.19 79 ASP A C 1
ATOM 568 O O . ASP A 1 79 ? -21.231 -44.844 -2.503 1.00 66.19 79 ASP A O 1
ATOM 572 N N . VAL A 1 80 ? -19.063 -45.336 -2.214 1.00 70.44 80 VAL A N 1
ATOM 573 C CA . VAL A 1 80 ? -18.993 -46.229 -3.378 1.00 70.44 80 VAL A CA 1
ATOM 574 C C . VAL A 1 80 ? -19.106 -47.670 -2.886 1.00 70.44 80 VAL A C 1
ATOM 576 O O . VAL A 1 80 ? -18.141 -48.248 -2.387 1.00 70.44 80 VAL A O 1
ATOM 579 N N . ASP A 1 81 ? -20.325 -48.192 -3.022 1.00 71.44 81 ASP A N 1
ATOM 580 C CA . ASP A 1 81 ? -20.772 -49.574 -2.820 1.00 71.44 81 ASP A CA 1
ATOM 581 C C . ASP A 1 81 ? -19.793 -50.609 -3.412 1.00 71.44 81 ASP A C 1
ATOM 583 O O . ASP A 1 81 ? -19.418 -50.554 -4.587 1.00 71.44 81 ASP A O 1
ATOM 587 N N . ASP A 1 82 ? -19.396 -51.553 -2.558 1.00 66.88 82 ASP A N 1
ATOM 588 C CA . ASP A 1 82 ? -18.599 -52.747 -2.845 1.00 66.88 82 ASP A CA 1
ATOM 589 C C . ASP A 1 82 ? -19.419 -53.743 -3.684 1.00 66.88 82 ASP A C 1
ATOM 591 O O . ASP A 1 82 ? -20.375 -54.334 -3.177 1.00 66.88 82 ASP A O 1
ATOM 595 N N . GLN A 1 83 ? -19.028 -53.956 -4.950 1.00 59.59 83 GLN A N 1
ATOM 596 C CA . GLN A 1 83 ? -19.402 -55.133 -5.753 1.00 59.59 83 GLN A CA 1
ATOM 597 C C . GLN A 1 83 ? -18.252 -55.636 -6.630 1.00 59.59 83 GLN A C 1
ATOM 599 O O . GLN A 1 83 ? -17.643 -54.821 -7.363 1.00 59.59 83 GLN A O 1
#

Radius of gyration: 21.33 Å; Cα contacts (8 Å, |Δi|>4): 135; chains: 1; bounding box: 42×64×31 Å

Sequence (83 aa):
MTTAICNVCHGRGGPIEIECPDCGGTGYDLADEKPYAQCHTCYGDQTVEVEDCTACGGTGEVDVDADDNSNDESDDLDDVDDQ

Mean predicted aligned error: 12.17 Å

pLDDT: mean 80.91, std 12.37, range [54.16, 93.31]

Nearest PDB structures (foldseek):
  2ctt-assembly1_A  TM=4.127E-01  e=4.013E-04  Homo sapiens
  2bx9-assembly1_L  TM=4.217E-01  e=2.129E-01  Bacillus subtilis

Foldseek 3Di:
DDKDFDPQCRLQQDFDKDFDPQCRLPQARCPPVGRRHGDPQCNSPRIDTDGGDPRCRSRRIDDPPVDPPPPPPPPPDDDDDDD

Secondary structure (DSSP, 8-state):
--EEE-TTTTT--S-EEEE-TTTTTS-B--STT-TTSBPTTTTT-SEEEESS-TTTTTSSEEE--S-----------------